Protein AF-A0A3B8IPS1-F1 (afdb_monomer)

Foldseek 3Di:
DDDDDDDDDDQAPDAQKKKWKWKAAPVQQAIEIDIDLDRRYVVVLVCQQLPPPHVVQVLCCVVPVDGCVPGDRIDMDIDIDPSDCLGNPPDCLLVLLLRVLLVVVCQVVLVVDPGRHHHRYDGDHDPCVPPPVSNVSSVVSNVVCVVPPDDDPPVVVVVVVPVD

Radius of gyration: 17.04 Å; Cα contacts (8 Å, |Δi|>4): 215; chains: 1; bounding box: 52×32×55 Å

Secondary structure (DSSP, 8-state):
--------S-S---SS--EEEEEEETTTTEEEEEEE--TTHHHHHHHHHHSTT-HHHHHHHHHHSS-GGG-S--EEEEEEPPSSHHHHSS--HHHHHHHHHHHHHHHHHHTTSSS--EE-------GGGG-HHHHHHHHHHHHHHHHHSPPPPGGGHHHHTT--

Structure (mmCIF, N/CA/C/O backbone):
data_AF-A0A3B8IPS1-F1
#
_entry.id   AF-A0A3B8IPS1-F1
#
loop_
_atom_site.group_PDB
_atom_site.id
_atom_site.type_symbol
_atom_site.label_atom_id
_atom_site.label_alt_id
_atom_site.label_comp_id
_atom_site.label_asym_id
_atom_site.label_entity_id
_atom_site.label_seq_id
_atom_site.pdbx_PDB_ins_code
_atom_site.Cartn_x
_atom_site.Cartn_y
_atom_site.Cartn_z
_atom_site.occupancy
_atom_site.B_iso_or_equiv
_atom_site.auth_seq_id
_atom_site.auth_comp_id
_atom_site.auth_asym_id
_atom_site.auth_atom_id
_atom_site.pdbx_PDB_model_num
ATOM 1 N N . MET A 1 1 ? -33.741 0.480 -4.332 1.00 67.62 1 MET A N 1
ATOM 2 C CA . MET A 1 1 ? -32.285 0.262 -4.184 1.00 67.62 1 MET A CA 1
ATOM 3 C C 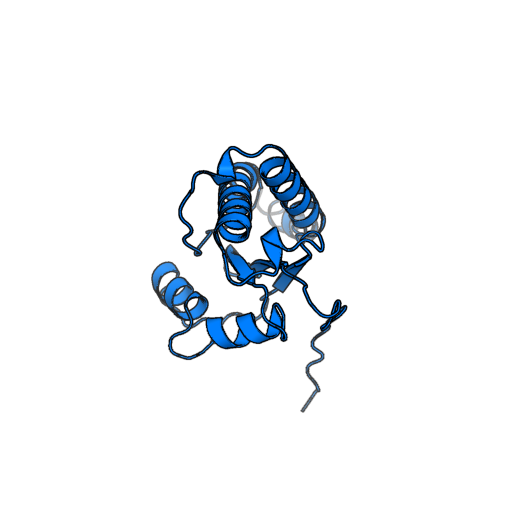. MET A 1 1 ? -31.607 1.615 -4.348 1.00 67.62 1 MET A C 1
ATOM 5 O O . MET A 1 1 ? -31.929 2.293 -5.316 1.00 67.62 1 MET A O 1
ATOM 9 N N . LYS A 1 2 ? -30.787 2.064 -3.389 1.00 73.25 2 LYS A N 1
ATOM 10 C CA . LYS A 1 2 ? -30.006 3.306 -3.543 1.00 73.25 2 LYS A CA 1
ATOM 11 C C . LYS A 1 2 ? -28.678 2.961 -4.230 1.00 73.25 2 LYS A C 1
ATOM 13 O O . LYS A 1 2 ? -28.119 1.921 -3.883 1.00 73.25 2 LYS A O 1
ATOM 18 N N . PRO A 1 3 ? -28.193 3.766 -5.188 1.00 70.62 3 PRO A N 1
ATOM 19 C CA . PRO A 1 3 ? -26.871 3.548 -5.760 1.00 70.62 3 PRO A CA 1
ATOM 20 C C . PRO A 1 3 ? -25.806 3.709 -4.670 1.00 70.62 3 PRO A C 1
ATOM 22 O O . PRO A 1 3 ? -25.925 4.577 -3.805 1.00 70.62 3 PRO A O 1
ATOM 25 N N . ILE A 1 4 ? -24.778 2.864 -4.719 1.00 77.06 4 ILE A N 1
ATOM 26 C CA . ILE A 1 4 ? -23.551 3.061 -3.949 1.00 77.06 4 ILE A CA 1
ATOM 27 C C . ILE A 1 4 ? -22.593 3.806 -4.872 1.00 77.06 4 ILE A C 1
ATOM 29 O O . ILE A 1 4 ? -22.196 3.284 -5.912 1.00 77.06 4 ILE A O 1
ATOM 33 N N . GLU A 1 5 ? -22.261 5.042 -4.517 1.00 74.75 5 GLU A N 1
ATOM 34 C CA . GLU A 1 5 ? -21.238 5.817 -5.209 1.00 74.75 5 GLU A CA 1
ATOM 35 C C . GLU A 1 5 ? -19.875 5.481 -4.601 1.00 74.75 5 GLU A C 1
ATOM 37 O O . GLU A 1 5 ? -19.655 5.667 -3.404 1.00 74.75 5 GLU A O 1
ATOM 42 N N . THR A 1 6 ? -18.959 4.959 -5.415 1.00 70.19 6 THR A N 1
ATOM 43 C CA . THR A 1 6 ? -17.574 4.710 -5.002 1.00 70.19 6 THR A CA 1
ATOM 44 C C . THR A 1 6 ? -16.674 5.751 -5.666 1.00 70.19 6 THR A C 1
ATOM 46 O O . THR A 1 6 ? -16.422 5.650 -6.869 1.00 70.19 6 THR A O 1
ATOM 49 N N . PRO A 1 7 ? -16.210 6.775 -4.929 1.00 65.69 7 PRO A N 1
ATOM 50 C CA . PRO A 1 7 ? -15.410 7.841 -5.510 1.00 65.69 7 PRO A CA 1
ATOM 51 C C . PRO A 1 7 ? -14.006 7.335 -5.856 1.00 65.69 7 PRO A C 1
ATOM 53 O O . PRO A 1 7 ? -13.279 6.828 -5.002 1.00 65.69 7 PRO A O 1
ATOM 56 N N . PHE A 1 8 ? -13.598 7.531 -7.109 1.00 65.75 8 PHE A N 1
ATOM 57 C CA . PHE A 1 8 ? -12.229 7.308 -7.570 1.00 65.75 8 PHE A CA 1
ATOM 58 C C . PHE A 1 8 ? -11.690 8.604 -8.177 1.00 65.75 8 PHE A C 1
ATOM 60 O O . PHE A 1 8 ? -12.337 9.199 -9.033 1.00 65.75 8 PHE A O 1
ATOM 67 N N . SER A 1 9 ? -10.505 9.047 -7.748 1.00 57.38 9 SER A N 1
ATOM 68 C CA . SER A 1 9 ? -9.910 10.301 -8.232 1.00 57.38 9 SER A CA 1
ATOM 69 C C . SER A 1 9 ? -9.390 10.178 -9.665 1.00 57.38 9 SER A C 1
ATOM 71 O O . SER A 1 9 ? -9.723 10.980 -10.532 1.00 57.38 9 SER A O 1
ATOM 73 N N . THR A 1 10 ? -8.559 9.174 -9.944 1.00 61.16 10 THR A N 1
ATOM 74 C CA . THR A 1 10 ? -8.037 8.888 -11.285 1.00 61.16 10 THR A CA 1
ATOM 75 C C . THR A 1 10 ? -7.613 7.427 -11.359 1.00 61.16 10 THR A C 1
ATOM 77 O O . THR A 1 10 ? -6.687 7.002 -10.673 1.00 61.16 10 THR A O 1
ATOM 80 N N . ILE A 1 11 ? -8.290 6.654 -12.207 1.00 58.50 11 ILE A N 1
ATOM 81 C CA . ILE A 1 11 ? -8.049 5.211 -12.364 1.00 58.50 11 ILE A CA 1
ATOM 82 C C . ILE A 1 11 ? -6.889 4.888 -13.324 1.00 58.50 11 ILE A C 1
ATOM 84 O O . ILE A 1 11 ? -6.354 3.783 -13.292 1.00 58.50 11 ILE A O 1
ATOM 88 N N . PHE A 1 12 ? -6.455 5.859 -14.136 1.00 61.50 12 PHE A N 1
ATOM 89 C CA . PHE A 1 12 ? -5.360 5.710 -15.097 1.00 61.50 12 PHE A CA 1
ATOM 90 C C . PHE A 1 12 ? -4.458 6.951 -15.089 1.00 61.50 12 PHE A C 1
ATOM 92 O O . PHE A 1 12 ? -4.819 7.977 -15.655 1.00 61.50 12 PHE A O 1
ATOM 99 N N . ILE A 1 13 ? -3.256 6.865 -14.504 1.00 62.44 13 ILE A N 1
ATOM 100 C CA . ILE A 1 13 ? -2.235 7.940 -14.583 1.00 62.44 13 ILE A CA 1
ATOM 101 C C . ILE A 1 13 ? -1.229 7.648 -15.726 1.00 62.44 13 ILE A C 1
ATOM 103 O O . ILE A 1 13 ? -0.038 7.967 -15.679 1.00 62.44 13 ILE A O 1
ATOM 107 N N . GLY A 1 14 ? -1.738 7.042 -16.802 1.00 62.50 14 GLY A N 1
ATOM 108 C CA . GLY A 1 14 ? -0.992 6.713 -18.015 1.00 62.50 14 GLY A CA 1
ATOM 109 C C . GLY A 1 14 ? -0.284 5.354 -18.001 1.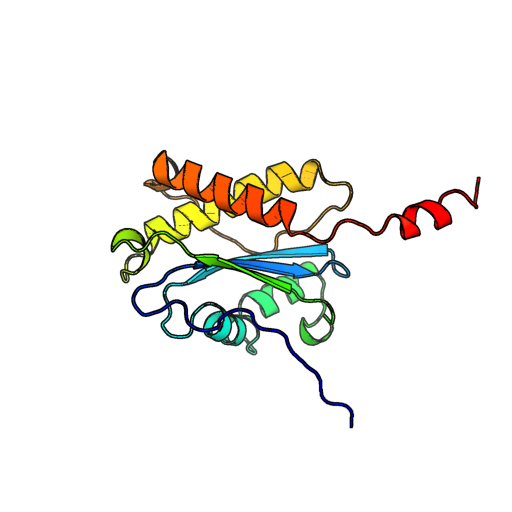00 62.50 14 GLY A C 1
ATOM 110 O O . GLY A 1 14 ? -0.330 4.598 -17.032 1.00 62.50 14 GLY A O 1
ATOM 111 N N . PHE A 1 15 ? 0.347 5.047 -19.135 1.00 70.69 15 PHE A N 1
ATOM 112 C CA . PHE A 1 15 ? 1.217 3.887 -19.335 1.00 70.69 15 PHE A CA 1
ATOM 113 C C . PHE A 1 15 ? 2.520 4.045 -18.522 1.00 70.69 15 PHE A C 1
ATOM 115 O O . PHE A 1 15 ? 2.896 5.170 -18.187 1.00 70.69 15 PHE A O 1
ATOM 122 N N . GLU A 1 16 ? 3.189 2.933 -18.191 1.00 85.31 16 GLU A N 1
ATOM 123 C CA . GLU A 1 16 ? 4.471 2.927 -17.451 1.00 85.31 16 GLU A CA 1
ATOM 124 C C . GLU A 1 16 ? 4.424 3.598 -16.067 1.00 85.31 16 GLU A C 1
ATOM 126 O O . GLU A 1 16 ? 5.354 4.285 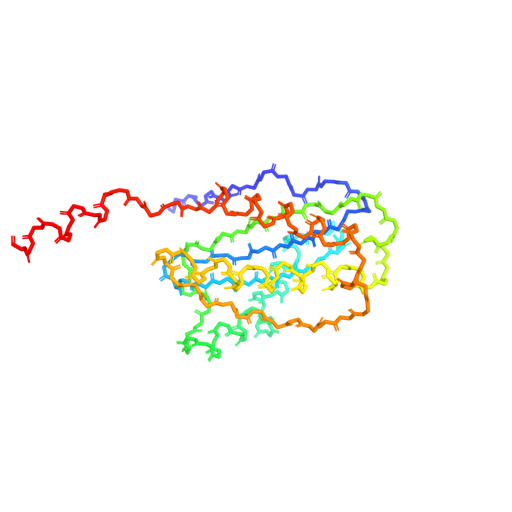-15.636 1.00 85.31 16 GLU A O 1
ATOM 131 N N . GLN A 1 17 ? 3.333 3.375 -15.334 1.00 90.31 17 GLN A N 1
ATOM 132 C CA . GLN A 1 17 ? 3.156 3.898 -13.986 1.00 90.31 17 GLN A CA 1
ATOM 133 C C . GLN A 1 17 ? 3.179 2.774 -12.951 1.00 90.31 17 GLN A C 1
ATOM 135 O O . GLN A 1 17 ? 2.450 1.787 -13.055 1.00 90.31 17 GLN A O 1
ATOM 140 N N . ALA A 1 18 ? 3.996 2.960 -11.918 1.00 93.31 18 ALA A N 1
ATOM 141 C CA . ALA A 1 18 ? 4.006 2.105 -10.743 1.00 93.31 18 ALA A CA 1
ATOM 142 C C . ALA A 1 18 ? 3.488 2.845 -9.513 1.00 93.31 18 ALA A C 1
ATOM 144 O O . ALA A 1 18 ? 3.535 4.073 -9.451 1.00 93.31 18 ALA A O 1
ATOM 145 N N . TYR A 1 19 ? 3.010 2.090 -8.534 1.00 94.06 19 TYR A N 1
ATOM 146 C CA . TYR A 1 19 ? 2.416 2.608 -7.316 1.00 94.06 19 TYR A CA 1
ATOM 147 C C . TYR A 1 19 ? 2.900 1.817 -6.112 1.00 94.06 19 TYR A C 1
ATOM 149 O O . TYR A 1 19 ? 3.051 0.595 -6.186 1.00 94.06 19 TYR A O 1
ATOM 157 N N . ILE A 1 20 ? 3.044 2.520 -4.995 1.00 96.38 20 ILE A N 1
ATOM 158 C CA . ILE A 1 20 ? 2.836 1.935 -3.672 1.00 96.38 20 ILE A CA 1
ATOM 159 C C . ILE A 1 20 ? 1.402 2.242 -3.275 1.00 96.38 20 ILE A C 1
ATOM 161 O O . ILE A 1 20 ? 0.911 3.339 -3.537 1.00 96.38 20 ILE A O 1
ATOM 165 N N . TYR A 1 21 ? 0.719 1.289 -2.663 1.00 94.31 21 TYR A N 1
ATOM 166 C CA . TYR A 1 21 ? -0.614 1.509 -2.128 1.00 94.31 21 TYR A CA 1
ATOM 167 C C . TYR A 1 21 ? -0.735 1.031 -0.693 1.00 94.31 21 TYR A C 1
ATOM 169 O O . TYR A 1 21 ? -0.031 0.117 -0.262 1.00 94.31 21 TYR A O 1
ATOM 177 N N . VAL A 1 22 ? -1.655 1.663 0.028 1.00 94.75 22 VAL A N 1
ATOM 178 C CA . VAL A 1 22 ? -1.999 1.335 1.406 1.00 94.75 22 VAL A CA 1
ATOM 179 C C . VAL A 1 22 ? -3.512 1.217 1.512 1.00 94.75 22 VAL A C 1
ATOM 181 O O . VAL A 1 22 ? -4.232 2.184 1.261 1.00 94.75 22 VAL A O 1
ATOM 184 N N . TRP A 1 23 ? -3.988 0.031 1.875 1.00 93.81 23 TRP A N 1
ATOM 185 C CA . TRP A 1 23 ? -5.366 -0.171 2.309 1.00 93.81 23 TRP A CA 1
ATOM 186 C C . TRP A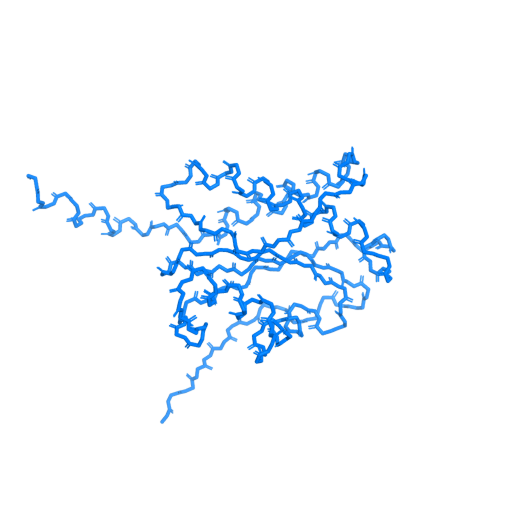 1 23 ? -5.473 0.125 3.795 1.00 93.81 23 TRP A C 1
ATOM 188 O O . TRP A 1 23 ? -4.590 -0.285 4.546 1.00 93.81 23 TRP A O 1
ATOM 198 N N . VAL A 1 24 ? -6.532 0.814 4.210 1.00 92.81 24 VAL A N 1
ATOM 199 C CA . VAL A 1 24 ? -6.757 1.208 5.604 1.00 92.81 24 VAL A CA 1
ATOM 200 C C . VAL A 1 24 ? -8.213 0.961 5.977 1.00 92.81 24 VAL A C 1
ATOM 202 O O . VAL A 1 24 ? -9.104 1.392 5.250 1.00 92.81 24 VAL A O 1
ATOM 205 N N . SER A 1 25 ? -8.441 0.327 7.123 1.00 92.62 25 SER A N 1
ATOM 206 C CA . SER A 1 25 ? -9.730 0.329 7.825 1.00 92.62 25 SER A CA 1
ATOM 207 C C . SER A 1 25 ? -9.531 0.971 9.194 1.00 92.62 25 SER A C 1
ATOM 209 O O . SER A 1 25 ? -8.586 0.632 9.912 1.00 92.62 25 SER A O 1
ATOM 211 N N . LEU A 1 26 ? -10.394 1.920 9.541 1.00 89.56 26 LEU A N 1
ATOM 212 C CA . LEU A 1 26 ? -10.406 2.596 10.837 1.00 89.56 26 LEU A CA 1
ATOM 213 C C . LEU A 1 26 ? -11.183 1.793 11.875 1.00 89.56 26 LEU A C 1
ATOM 215 O O . LEU A 1 26 ? -10.793 1.779 13.039 1.00 89.56 26 LEU A O 1
ATOM 219 N N . GLU A 1 27 ? -12.260 1.132 11.450 1.00 91.31 27 GLU A N 1
ATOM 220 C CA . GLU A 1 27 ? -13.100 0.288 12.296 1.00 91.31 27 GLU A CA 1
ATOM 221 C C . GLU A 1 27 ? -12.297 -0.909 12.815 1.00 91.31 27 GLU A C 1
ATOM 223 O O . GLU A 1 27 ? -12.171 -1.106 14.024 1.00 91.31 27 GLU A O 1
ATOM 228 N N . TYR A 1 28 ? -11.652 -1.640 11.903 1.00 93.19 28 TYR A N 1
ATOM 229 C CA . TYR A 1 28 ? -10.821 -2.800 12.233 1.00 93.19 28 TYR A CA 1
ATOM 230 C C . TYR A 1 28 ? -9.376 -2.421 12.574 1.00 93.19 28 TYR A C 1
ATOM 232 O O . TYR A 1 28 ? -8.588 -3.281 12.965 1.00 93.19 28 TYR A O 1
ATOM 240 N N . LYS A 1 29 ? -9.015 -1.138 12.429 1.00 92.44 29 LYS A N 1
ATOM 241 C CA . LYS A 1 29 ? -7.680 -0.592 12.718 1.00 92.44 29 LYS A CA 1
ATOM 242 C C . LYS A 1 29 ? -6.571 -1.425 12.075 1.00 92.44 29 LYS A C 1
ATOM 244 O O . LYS A 1 29 ? -5.606 -1.807 12.733 1.00 92.44 29 LYS A O 1
ATOM 249 N N . PHE A 1 30 ? -6.680 -1.694 10.776 1.00 93.94 30 PHE A N 1
ATOM 250 C CA . PHE A 1 30 ? -5.619 -2.379 10.037 1.00 93.94 30 PHE A CA 1
ATOM 251 C C . PHE A 1 30 ? -5.110 -1.557 8.864 1.00 93.94 30 PHE A C 1
ATOM 253 O O . PHE A 1 30 ? -5.813 -0.708 8.310 1.00 93.94 30 PHE A O 1
ATOM 260 N N . MET A 1 31 ? -3.873 -1.852 8.474 1.00 94.94 31 MET A N 1
ATOM 261 C CA . MET A 1 31 ? -3.271 -1.363 7.247 1.00 94.94 31 MET A CA 1
ATOM 262 C C . MET A 1 31 ? -2.647 -2.509 6.447 1.00 94.94 31 MET A C 1
ATOM 264 O O . MET A 1 31 ? -2.070 -3.443 7.005 1.00 94.94 31 MET A O 1
ATOM 268 N N . TYR A 1 32 ? -2.727 -2.432 5.123 1.00 95.81 32 TYR A N 1
ATOM 269 C CA . TYR A 1 32 ? -2.045 -3.350 4.210 1.00 95.81 32 TYR A CA 1
ATOM 270 C C . TYR A 1 32 ? -1.267 -2.543 3.181 1.00 95.81 32 TYR A C 1
ATOM 272 O O . TYR A 1 32 ? -1.862 -1.791 2.411 1.00 95.81 32 TYR A O 1
ATOM 280 N N . VAL A 1 33 ? 0.051 -2.722 3.145 1.00 96.50 33 VAL A N 1
ATOM 281 C CA . VAL A 1 33 ? 0.936 -2.075 2.170 1.00 96.50 33 VAL A CA 1
ATOM 282 C C . VAL A 1 33 ? 1.192 -3.036 1.011 1.00 96.50 33 VAL A C 1
ATOM 284 O O . VAL A 1 33 ? 1.359 -4.235 1.224 1.00 96.50 33 VAL A O 1
ATOM 287 N N . GLY A 1 34 ? 1.208 -2.521 -0.214 1.00 95.69 34 GLY A N 1
ATOM 288 C CA . GLY A 1 34 ? 1.583 -3.289 -1.396 1.00 95.69 34 GLY A CA 1
ATOM 289 C C . GLY A 1 34 ? 2.088 -2.409 -2.533 1.00 95.69 34 GLY A C 1
ATOM 290 O O . GLY A 1 34 ? 2.120 -1.181 -2.431 1.00 95.69 34 GLY A O 1
ATOM 291 N N . MET A 1 35 ? 2.469 -3.043 -3.640 1.00 95.00 35 MET A N 1
ATOM 292 C CA . MET A 1 35 ? 2.988 -2.364 -4.827 1.00 95.00 35 MET A CA 1
ATOM 293 C C . MET A 1 35 ? 2.427 -2.934 -6.130 1.00 95.00 35 MET A C 1
ATOM 295 O O . MET A 1 35 ? 1.937 -4.066 -6.188 1.00 95.00 35 MET A O 1
ATOM 299 N N . THR A 1 36 ? 2.475 -2.135 -7.198 1.00 92.69 36 THR A N 1
ATOM 300 C CA . THR A 1 36 ? 2.119 -2.591 -8.546 1.00 92.69 36 THR A CA 1
ATOM 301 C C . THR A 1 36 ? 2.699 -1.721 -9.644 1.00 92.69 36 THR A C 1
ATOM 303 O O . THR A 1 36 ? 2.873 -0.526 -9.457 1.00 92.69 36 THR A O 1
ATOM 306 N N . ASN A 1 37 ? 2.939 -2.314 -10.806 1.00 92.31 37 ASN A N 1
ATOM 307 C CA . ASN A 1 37 ? 3.131 -1.646 -12.095 1.00 92.31 37 ASN A CA 1
ATOM 308 C C . ASN A 1 37 ? 2.114 -2.155 -13.138 1.00 92.31 37 ASN A C 1
ATOM 310 O O . ASN A 1 37 ? 2.340 -2.052 -14.341 1.00 92.31 37 ASN A O 1
ATOM 314 N N . SER A 1 38 ? 1.018 -2.773 -12.681 1.00 88.56 38 SER A N 1
ATOM 315 C CA . SER A 1 38 ? -0.006 -3.326 -13.563 1.00 88.56 38 SER A CA 1
ATOM 316 C C . SER A 1 38 ? -0.680 -2.224 -14.379 1.00 88.56 38 SER A C 1
ATOM 318 O O . SER A 1 38 ? -0.949 -1.138 -13.870 1.00 88.56 38 SER A O 1
ATOM 320 N N . ARG A 1 39 ? -1.050 -2.534 -15.628 1.00 83.44 39 ARG A N 1
ATOM 321 C CA . ARG A 1 39 ? -1.764 -1.606 -16.525 1.00 83.44 39 ARG A CA 1
ATOM 322 C C . ARG A 1 39 ? -3.119 -1.155 -15.970 1.00 83.44 39 ARG A C 1
ATOM 324 O O . ARG A 1 39 ? -3.592 -0.075 -16.296 1.00 83.44 39 ARG A O 1
ATOM 331 N N . VAL A 1 40 ? -3.738 -1.992 -15.140 1.00 84.00 40 VAL A N 1
ATOM 332 C CA . VAL A 1 40 ? -5.003 -1.710 -14.438 1.00 84.00 40 VAL A CA 1
ATOM 333 C C . VAL A 1 40 ? -4.781 -1.091 -13.048 1.00 84.00 40 VAL A C 1
ATOM 335 O O . VAL A 1 40 ? -5.717 -0.966 -12.261 1.00 84.00 40 VAL A O 1
ATOM 338 N N . GLY A 1 41 ? -3.534 -0.726 -12.734 1.00 86.19 41 GLY A N 1
ATOM 339 C CA . GLY A 1 41 ? -3.146 -0.004 -11.531 1.00 86.19 41 GLY A CA 1
ATOM 340 C C . GLY A 1 41 ? -3.530 -0.710 -10.232 1.00 86.19 41 GLY A C 1
ATOM 341 O O . GLY A 1 41 ? -3.544 -1.941 -10.124 1.00 86.19 41 GLY A O 1
ATOM 342 N N . THR A 1 42 ? -3.838 0.100 -9.224 1.00 87.56 42 THR A N 1
ATOM 343 C CA . THR A 1 42 ? -4.181 -0.361 -7.876 1.00 87.56 42 THR A CA 1
ATOM 344 C C . THR A 1 42 ? -5.567 -1.006 -7.804 1.00 87.56 42 THR A C 1
ATOM 346 O O . THR A 1 42 ? -5.767 -1.879 -6.965 1.00 87.56 42 THR A O 1
ATOM 349 N N . LEU A 1 43 ? -6.479 -0.699 -8.736 1.00 84.44 43 LEU A N 1
ATOM 350 C CA . LEU A 1 43 ? -7.786 -1.363 -8.841 1.00 84.44 43 LEU A CA 1
ATOM 351 C C . LEU A 1 43 ? -7.669 -2.829 -9.256 1.00 84.44 43 LEU A C 1
ATOM 353 O O . LEU A 1 43 ? -8.274 -3.702 -8.640 1.00 84.44 43 LEU A O 1
ATOM 357 N N . GLY A 1 44 ? -6.845 -3.132 -10.261 1.00 85.19 44 GLY A N 1
ATOM 358 C CA . GLY A 1 44 ? -6.614 -4.528 -10.633 1.00 85.19 44 GLY A CA 1
ATOM 359 C C . GLY A 1 44 ? -5.960 -5.332 -9.511 1.00 85.19 44 GLY A C 1
ATOM 360 O O . GLY A 1 44 ? -6.267 -6.508 -9.327 1.00 85.19 44 GLY A O 1
ATOM 361 N N . ARG A 1 45 ? -5.095 -4.690 -8.716 1.00 87.75 45 ARG A N 1
ATOM 362 C CA . ARG A 1 45 ? -4.543 -5.313 -7.507 1.00 87.75 45 ARG A CA 1
ATOM 363 C C . ARG A 1 45 ? -5.560 -5.466 -6.392 1.00 87.75 45 ARG A C 1
ATOM 365 O O . ARG A 1 45 ? -5.484 -6.467 -5.693 1.00 87.75 45 ARG A O 1
ATOM 372 N N . ALA A 1 46 ? -6.499 -4.533 -6.245 1.00 85.88 46 ALA A N 1
ATOM 373 C CA . ALA A 1 46 ? -7.620 -4.672 -5.320 1.00 85.88 46 ALA A CA 1
ATOM 374 C C . ALA A 1 46 ? -8.363 -5.981 -5.585 1.00 85.88 46 AL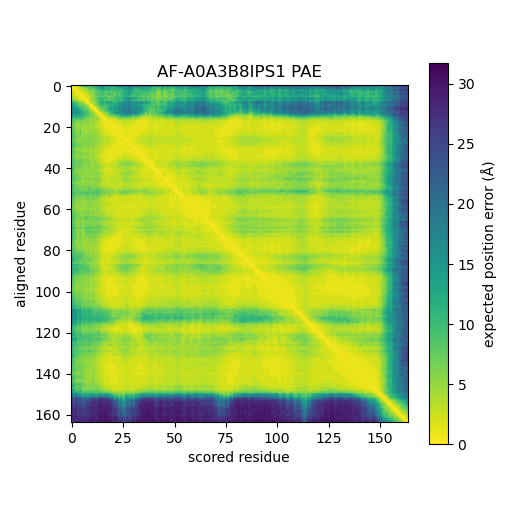A A C 1
ATOM 376 O O . ALA A 1 46 ? -8.490 -6.808 -4.687 1.00 85.88 46 ALA A O 1
ATOM 377 N N . ASN A 1 47 ? -8.737 -6.207 -6.849 1.00 86.62 47 ASN A N 1
ATOM 378 C CA . ASN A 1 47 ? -9.414 -7.428 -7.268 1.00 86.62 47 ASN A CA 1
ATOM 379 C C . ASN A 1 47 ? -8.599 -8.681 -6.910 1.00 86.62 47 ASN A C 1
ATOM 381 O O . ASN A 1 47 ? -9.119 -9.590 -6.281 1.00 86.62 47 ASN A O 1
ATOM 385 N N . GLN A 1 48 ? -7.300 -8.706 -7.232 1.00 88.38 48 GLN A N 1
ATOM 386 C CA . GLN A 1 48 ? -6.429 -9.847 -6.908 1.00 88.38 48 GLN A CA 1
ATOM 387 C C . GLN A 1 48 ? -6.288 -10.107 -5.401 1.00 88.38 48 GLN A C 1
ATOM 389 O O . GLN A 1 48 ? -6.113 -11.247 -4.986 1.00 88.38 48 GLN A O 1
ATOM 394 N N . HIS A 1 49 ? -6.313 -9.060 -4.578 1.00 90.31 49 HIS A N 1
ATOM 395 C CA . HIS A 1 49 ? -6.139 -9.170 -3.131 1.00 90.31 49 HIS A CA 1
ATOM 396 C C . HIS A 1 49 ? -7.415 -9.542 -2.378 1.00 90.31 49 HIS A C 1
ATOM 398 O O . HIS A 1 49 ? -7.312 -10.121 -1.294 1.00 90.31 49 HIS A O 1
ATOM 404 N N . LEU A 1 50 ? -8.576 -9.213 -2.942 1.00 89.06 50 LEU A N 1
ATOM 405 C CA . LEU A 1 50 ? -9.894 -9.488 -2.372 1.00 89.06 50 LEU A CA 1
ATOM 406 C C . LEU A 1 50 ? -10.538 -10.762 -2.926 1.00 89.06 50 LEU A C 1
ATOM 408 O O . LEU A 1 50 ? -11.535 -11.211 -2.364 1.00 89.06 50 LEU A O 1
ATOM 412 N N . ASP A 1 51 ? -9.977 -11.352 -3.985 1.00 92.69 51 ASP A N 1
ATOM 413 C CA . ASP A 1 51 ? -10.409 -12.647 -4.517 1.00 92.69 51 ASP A CA 1
ATOM 414 C C . ASP A 1 51 ? -10.323 -13.758 -3.447 1.00 92.69 51 ASP A C 1
ATOM 416 O O . ASP A 1 51 ? -9.706 -13.597 -2.392 1.00 92.69 51 ASP A O 1
ATOM 420 N N . MET A 1 52 ? -10.923 -14.914 -3.720 1.00 88.00 52 MET A N 1
ATOM 421 C CA . MET A 1 52 ? -11.101 -16.019 -2.769 1.00 88.00 52 MET A CA 1
ATOM 422 C C . MET A 1 52 ? -9.780 -16.536 -2.164 1.00 88.00 52 MET A C 1
ATOM 424 O O . MET A 1 52 ? -9.764 -17.045 -1.048 1.00 88.00 52 MET A O 1
ATOM 428 N N . ARG A 1 53 ? -8.663 -16.384 -2.889 1.00 89.75 53 ARG A N 1
ATOM 429 C CA . ARG A 1 53 ? -7.286 -16.698 -2.444 1.00 89.75 53 ARG A CA 1
ATOM 430 C C . ARG A 1 53 ? -6.377 -15.466 -2.452 1.00 89.75 53 ARG A C 1
ATOM 432 O O . ARG A 1 53 ? -5.167 -15.548 -2.655 1.00 89.75 53 ARG A O 1
ATOM 439 N N . GLY A 1 54 ? -6.985 -14.292 -2.344 1.00 92.25 54 GLY A N 1
ATOM 440 C CA . GLY A 1 54 ? -6.285 -13.026 -2.348 1.00 92.25 54 GLY A CA 1
ATOM 441 C C . GLY A 1 54 ? -5.537 -12.819 -1.037 1.00 92.25 54 GLY A C 1
ATOM 442 O O . GLY A 1 54 ? -6.052 -13.073 0.051 1.00 92.25 54 GLY A O 1
ATOM 443 N N . THR A 1 55 ? -4.302 -12.324 -1.121 1.00 93.19 55 THR A N 1
ATOM 444 C CA . THR A 1 55 ? -3.444 -12.232 0.070 1.00 93.19 55 THR A CA 1
ATOM 445 C C . THR A 1 55 ? -3.973 -11.264 1.126 1.00 93.19 55 THR A C 1
ATOM 447 O O . THR A 1 55 ? -3.654 -11.444 2.293 1.00 93.19 55 THR A O 1
ATOM 450 N N . LEU A 1 56 ? -4.757 -10.240 0.769 1.00 92.88 56 LEU A N 1
ATOM 451 C CA . LEU A 1 56 ? -5.371 -9.367 1.773 1.00 92.88 56 LEU A CA 1
ATOM 452 C C . LEU A 1 56 ? -6.478 -10.117 2.522 1.00 92.88 56 LEU A C 1
ATOM 454 O O . LEU A 1 56 ? -6.478 -10.085 3.749 1.00 92.88 56 LEU A O 1
ATOM 458 N N . ARG A 1 57 ? -7.352 -10.837 1.803 1.00 94.69 57 ARG A N 1
ATOM 459 C CA . ARG A 1 57 ? -8.396 -11.686 2.399 1.00 94.69 57 ARG A CA 1
ATOM 460 C C . ARG A 1 57 ? -7.796 -12.717 3.356 1.00 94.69 57 ARG A C 1
ATOM 462 O O . ARG A 1 57 ? -8.199 -12.784 4.511 1.00 94.69 57 ARG A O 1
ATOM 469 N N . GLU A 1 58 ? -6.780 -13.458 2.913 1.00 95.31 58 GLU A N 1
ATOM 470 C CA . GLU A 1 58 ? -6.104 -14.458 3.752 1.00 95.31 58 GLU A CA 1
ATOM 471 C C . GLU A 1 58 ? -5.470 -13.838 5.003 1.00 95.31 58 GLU A C 1
ATOM 473 O O . GLU A 1 58 ? -5.584 -14.385 6.098 1.00 95.31 58 GLU A O 1
ATOM 478 N N . ARG A 1 59 ? -4.797 -12.689 4.862 1.00 94.69 59 ARG A N 1
ATOM 479 C CA . ARG A 1 59 ? -4.141 -12.013 5.991 1.00 94.69 59 ARG A CA 1
ATOM 480 C C . ARG A 1 59 ? -5.144 -11.444 6.981 1.00 94.69 59 ARG A C 1
ATOM 482 O O . ARG A 1 59 ? -4.912 -11.554 8.179 1.00 94.69 59 ARG A O 1
ATOM 489 N N . PHE A 1 60 ? -6.239 -10.874 6.490 1.00 95.38 60 PHE A N 1
ATOM 490 C CA . PHE A 1 60 ? -7.313 -10.366 7.332 1.00 95.38 60 PHE A CA 1
ATOM 491 C C . PHE A 1 60 ? -7.964 -11.503 8.131 1.00 95.38 60 PHE A C 1
ATOM 493 O O . PHE A 1 60 ? -8.089 -11.393 9.348 1.00 95.38 60 PHE A O 1
ATOM 500 N N . LEU A 1 61 ? -8.250 -12.638 7.484 1.00 94.88 61 LEU A N 1
ATOM 501 C CA . LEU A 1 61 ? -8.767 -13.829 8.158 1.00 94.88 61 LEU A CA 1
ATOM 502 C C . LEU A 1 61 ? -7.799 -14.364 9.223 1.00 94.88 61 LEU A C 1
ATOM 504 O O . LEU A 1 61 ? -8.230 -14.717 10.315 1.00 94.88 61 LEU A O 1
ATOM 508 N N . MET A 1 62 ? -6.495 -14.409 8.934 1.00 94.44 62 MET A N 1
ATOM 509 C CA . MET A 1 62 ? -5.487 -14.853 9.906 1.00 94.44 62 MET A CA 1
ATOM 510 C C . MET A 1 62 ? -5.366 -13.922 11.119 1.00 94.44 62 MET A C 1
ATOM 512 O O . MET A 1 62 ? -5.118 -14.410 12.217 1.00 94.44 62 MET A O 1
ATOM 516 N N . GLU A 1 63 ? -5.492 -12.608 10.921 1.00 94.62 63 GLU A N 1
ATOM 517 C CA . GLU A 1 63 ? -5.337 -11.609 11.988 1.00 94.62 63 GLU A CA 1
ATOM 518 C C . GLU A 1 63 ? -6.606 -11.479 12.845 1.00 94.62 63 GLU A C 1
ATOM 520 O O . GLU A 1 63 ? -6.518 -11.414 14.069 1.00 94.62 63 GLU A O 1
ATOM 525 N N . PHE A 1 64 ? -7.786 -11.456 12.217 1.00 94.62 64 PHE A N 1
ATOM 526 C CA . PHE A 1 64 ? -9.051 -11.121 12.884 1.00 94.62 64 PHE A CA 1
ATOM 527 C C . PHE A 1 64 ? -10.019 -12.301 13.030 1.00 94.62 64 PHE A C 1
ATOM 529 O O . PHE A 1 64 ? -11.000 -12.188 13.759 1.00 94.62 64 PHE A O 1
ATOM 536 N N . GLY A 1 65 ? -9.783 -13.426 12.346 1.00 94.88 65 GLY A N 1
ATOM 537 C CA . GLY A 1 65 ? -10.702 -14.572 12.340 1.00 94.88 65 GLY A CA 1
ATOM 538 C C . GLY A 1 65 ? -12.021 -14.313 11.600 1.00 94.88 65 GLY A C 1
ATOM 539 O O . GLY A 1 65 ? -12.972 -15.073 11.766 1.00 94.88 65 GLY A O 1
ATOM 540 N N . LEU A 1 66 ? -12.084 -13.244 10.800 1.00 93.94 66 LEU A N 1
ATOM 541 C CA . LEU A 1 66 ? -13.270 -12.786 10.077 1.00 93.94 66 LEU A CA 1
ATOM 542 C C . LEU A 1 66 ? -12.992 -12.705 8.574 1.00 93.94 66 LEU A C 1
ATOM 544 O O . LEU A 1 66 ? -11.843 -12.581 8.150 1.00 93.94 66 LEU A O 1
ATOM 548 N N . ASP A 1 67 ? -14.050 -12.753 7.768 1.00 92.94 67 ASP A N 1
ATOM 549 C CA . ASP A 1 67 ? -13.941 -12.478 6.338 1.00 92.94 67 ASP A CA 1
ATOM 550 C C . ASP A 1 67 ? -13.856 -10.960 6.096 1.00 92.94 67 ASP A C 1
ATOM 552 O O . ASP A 1 67 ? -14.546 -10.183 6.748 1.00 92.94 67 ASP A O 1
ATOM 556 N N . ILE A 1 68 ? -13.024 -10.528 5.146 1.00 92.94 68 ILE A N 1
ATOM 557 C CA . ILE A 1 68 ? -12.894 -9.115 4.773 1.00 92.94 68 ILE A CA 1
ATOM 558 C C . ILE A 1 68 ? -14.180 -8.517 4.188 1.00 92.94 68 ILE A C 1
ATOM 560 O O . ILE A 1 68 ? -14.342 -7.298 4.193 1.00 92.94 68 ILE A O 1
ATOM 564 N N . ASP A 1 69 ? -15.117 -9.350 3.737 1.00 91.44 69 ASP A N 1
ATOM 565 C CA . ASP A 1 69 ? -16.438 -8.920 3.274 1.00 91.44 69 ASP A CA 1
ATOM 566 C C . ASP A 1 69 ? -17.253 -8.216 4.384 1.00 91.44 69 ASP A C 1
ATOM 568 O O . ASP A 1 69 ? -18.236 -7.535 4.091 1.00 91.44 69 ASP A O 1
ATOM 572 N N . THR A 1 70 ? -16.842 -8.327 5.658 1.00 90.56 70 THR A N 1
ATOM 573 C CA . THR A 1 70 ? -17.441 -7.593 6.788 1.00 90.56 70 THR A CA 1
ATOM 574 C C . THR A 1 70 ? -16.910 -6.164 6.951 1.00 90.56 70 THR A C 1
ATOM 576 O O . THR A 1 70 ? -17.420 -5.417 7.788 1.00 90.56 70 THR A O 1
ATOM 579 N N . VAL A 1 71 ? -15.882 -5.765 6.195 1.00 90.81 71 VAL A N 1
ATOM 580 C CA . VAL A 1 71 ? -15.252 -4.443 6.303 1.00 90.81 71 VAL A CA 1
ATOM 581 C C . VAL A 1 71 ? -16.003 -3.432 5.442 1.00 90.81 71 VAL A C 1
ATOM 583 O O . VAL A 1 71 ? -16.016 -3.528 4.216 1.00 90.81 71 VAL A O 1
ATOM 586 N N . SER A 1 72 ? -16.603 -2.425 6.079 1.00 89.06 72 SER A N 1
ATOM 587 C CA . SER A 1 72 ? -17.443 -1.428 5.394 1.00 89.06 72 SER A CA 1
ATOM 588 C C . SER A 1 72 ? -16.742 -0.090 5.124 1.00 89.06 72 SER A C 1
ATOM 590 O O . SER A 1 72 ? -17.247 0.736 4.365 1.00 89.06 72 SER A O 1
ATOM 592 N N . ASP A 1 73 ? -15.561 0.126 5.710 1.00 90.12 73 ASP A N 1
ATOM 593 C CA . ASP A 1 73 ? -14.870 1.417 5.753 1.00 90.12 73 ASP A CA 1
ATOM 594 C C . ASP A 1 73 ? -13.498 1.414 5.054 1.00 90.12 73 ASP A C 1
ATOM 596 O O . ASP A 1 73 ? -12.656 2.281 5.308 1.00 90.12 73 ASP A O 1
ATOM 600 N N . LEU A 1 74 ? -13.263 0.439 4.171 1.00 88.62 74 LEU A N 1
ATOM 601 C CA . LEU A 1 74 ? -11.972 0.223 3.530 1.00 88.62 74 LEU A CA 1
ATOM 602 C C . LEU A 1 74 ? -11.595 1.383 2.589 1.00 88.62 74 LEU A C 1
ATOM 604 O O . LEU A 1 74 ? -12.306 1.703 1.637 1.00 88.62 74 LEU A O 1
ATOM 608 N N . ARG A 1 75 ? -10.425 1.985 2.820 1.00 89.38 75 ARG A N 1
ATOM 609 C CA . ARG A 1 75 ? -9.874 3.091 2.020 1.00 89.38 75 ARG A CA 1
ATOM 610 C C . ARG A 1 75 ? -8.607 2.660 1.304 1.00 89.38 75 ARG A C 1
ATOM 612 O O . ARG A 1 75 ? -7.745 2.031 1.911 1.00 89.38 75 ARG A O 1
ATOM 619 N N . LEU A 1 76 ? -8.468 3.055 0.040 1.00 89.50 76 LEU A N 1
ATOM 620 C CA . LEU A 1 76 ? -7.271 2.827 -0.768 1.00 89.50 76 LEU A CA 1
ATOM 621 C C . LEU A 1 76 ? -6.516 4.134 -1.000 1.00 89.50 76 LEU A C 1
ATOM 623 O O . LEU A 1 76 ? -6.974 5.001 -1.742 1.00 89.50 76 LEU A O 1
ATOM 627 N N . TYR A 1 77 ? -5.312 4.232 -0.449 1.00 91.25 77 TYR A N 1
ATOM 628 C CA . TYR A 1 77 ? -4.365 5.295 -0.768 1.00 91.25 77 TYR A CA 1
ATOM 629 C C . TYR A 1 77 ? -3.366 4.780 -1.798 1.00 91.25 77 TYR A C 1
ATOM 631 O O . TYR A 1 77 ? -2.724 3.757 -1.578 1.00 91.25 77 TYR A O 1
ATOM 639 N N . SER A 1 78 ? -3.244 5.465 -2.934 1.00 91.81 78 SER A N 1
ATOM 640 C CA . SER A 1 78 ? -2.333 5.089 -4.023 1.00 91.81 78 SER A CA 1
ATOM 641 C C . SER A 1 78 ? -1.322 6.206 -4.261 1.00 91.81 78 SER A C 1
ATOM 643 O O . SER A 1 78 ? -1.708 7.342 -4.520 1.00 91.81 78 SER A O 1
ATOM 645 N N . PHE A 1 79 ? -0.033 5.878 -4.212 1.00 93.31 79 PHE A N 1
ATOM 646 C CA . PHE A 1 79 ? 1.070 6.823 -4.355 1.00 93.31 79 PHE A CA 1
ATOM 647 C C . PHE A 1 79 ? 1.856 6.502 -5.630 1.00 93.31 79 PHE A C 1
ATOM 649 O O . PHE A 1 79 ? 2.511 5.454 -5.685 1.00 93.31 79 PHE A O 1
ATOM 656 N N . PRO A 1 80 ? 1.782 7.348 -6.673 1.00 92.62 80 PRO A N 1
ATOM 657 C CA . PRO A 1 80 ? 2.515 7.110 -7.907 1.00 92.62 80 PRO A CA 1
ATOM 658 C C . PRO A 1 80 ? 4.020 7.226 -7.655 1.00 92.62 80 PRO A C 1
ATOM 660 O O . PRO A 1 80 ? 4.506 8.213 -7.107 1.00 92.62 80 PRO A O 1
ATOM 663 N N . LEU A 1 81 ? 4.767 6.215 -8.086 1.00 94.19 81 LEU A N 1
ATOM 664 C CA . LEU A 1 81 ? 6.222 6.258 -8.116 1.00 94.19 81 LEU A CA 1
ATOM 665 C C . LEU A 1 81 ? 6.714 7.105 -9.301 1.00 94.19 81 LEU A C 1
ATOM 667 O O . LEU A 1 81 ? 5.983 7.271 -10.282 1.00 94.19 81 LEU A O 1
ATOM 671 N N . PRO A 1 82 ? 7.955 7.625 -9.265 1.00 93.44 82 PRO A N 1
ATOM 672 C CA . PRO A 1 82 ? 8.522 8.352 -10.395 1.00 93.44 82 PRO A CA 1
ATOM 673 C C . PRO A 1 82 ? 8.444 7.539 -11.694 1.00 93.44 82 PRO A C 1
ATOM 675 O O . PRO A 1 82 ? 8.727 6.339 -11.690 1.00 93.44 82 PRO A O 1
ATOM 678 N N . LYS A 1 83 ? 8.127 8.193 -12.817 1.00 91.19 83 LYS A N 1
ATOM 679 C CA . LYS A 1 83 ? 8.156 7.564 -14.147 1.00 91.19 83 LYS A CA 1
ATOM 680 C C . LYS A 1 83 ? 9.596 7.249 -14.545 1.00 91.19 83 LYS A C 1
ATOM 682 O O . LYS A 1 83 ? 10.305 8.071 -15.117 1.00 91.19 83 LYS A O 1
ATOM 687 N N . SER A 1 84 ? 10.055 6.067 -14.157 1.00 92.44 84 SER A N 1
ATOM 688 C CA . SER A 1 84 ? 11.406 5.571 -14.390 1.00 92.44 84 SER A CA 1
ATOM 689 C C . SER A 1 84 ? 11.369 4.067 -14.595 1.00 92.44 84 SER A C 1
ATOM 691 O O . SER A 1 84 ? 10.655 3.364 -13.877 1.00 92.44 84 SER A O 1
ATOM 693 N N . TYR A 1 85 ? 12.184 3.572 -15.528 1.00 91.94 85 TYR A N 1
ATOM 694 C CA . TYR A 1 85 ? 12.266 2.148 -15.865 1.00 91.94 85 TYR A CA 1
ATOM 695 C C . TYR A 1 85 ? 12.552 1.261 -14.643 1.00 91.94 85 TYR A C 1
ATOM 697 O O . TYR A 1 85 ? 12.069 0.134 -14.559 1.00 91.94 85 TYR A O 1
ATOM 705 N N . LEU A 1 86 ? 13.246 1.804 -13.637 1.00 93.69 86 LEU A N 1
ATOM 706 C CA . LEU A 1 86 ? 13.473 1.143 -12.348 1.00 93.69 86 LEU A CA 1
ATOM 707 C C . LEU A 1 86 ? 12.173 0.723 -11.646 1.00 93.69 86 LEU A C 1
ATOM 709 O O . LEU A 1 86 ? 12.163 -0.258 -10.915 1.00 93.69 86 LEU A O 1
ATOM 713 N N . PHE A 1 87 ? 11.080 1.461 -11.848 1.00 93.88 87 PHE A N 1
ATOM 714 C CA . PHE A 1 87 ? 9.811 1.220 -11.170 1.00 93.88 87 PHE A CA 1
ATOM 715 C C . PHE A 1 87 ? 8.748 0.588 -12.054 1.00 93.88 87 PHE A C 1
ATOM 717 O O . PHE A 1 87 ? 7.900 -0.103 -11.506 1.00 93.88 87 PHE A O 1
ATOM 724 N N . PHE A 1 88 ? 8.751 0.783 -13.372 1.00 90.62 88 PHE A N 1
ATOM 725 C CA . PHE A 1 88 ? 7.725 0.183 -14.235 1.00 90.62 88 PHE A CA 1
ATOM 726 C C . PHE A 1 88 ? 8.179 -1.088 -14.962 1.00 90.62 88 PHE A C 1
ATOM 728 O O . PHE A 1 88 ? 7.332 -1.788 -15.514 1.00 90.62 88 PHE A O 1
ATOM 735 N N . SER A 1 89 ? 9.469 -1.434 -14.930 1.00 90.88 89 SER A N 1
ATOM 736 C CA . SER A 1 89 ? 9.954 -2.704 -15.484 1.00 90.88 89 SER A CA 1
ATOM 737 C C . SER A 1 89 ? 9.440 -3.926 -14.707 1.00 90.88 89 SER A C 1
ATOM 739 O O . SER A 1 89 ? 8.914 -3.817 -13.597 1.00 90.88 89 SER A O 1
ATOM 741 N N . VAL A 1 90 ? 9.591 -5.113 -15.304 1.00 88.81 90 VAL A N 1
ATOM 742 C CA . VAL A 1 90 ? 9.207 -6.399 -14.688 1.00 88.81 90 VAL A CA 1
ATOM 743 C C . VAL A 1 90 ? 9.948 -6.627 -13.368 1.00 88.81 90 VAL A C 1
ATOM 745 O O . VAL A 1 90 ? 9.363 -7.129 -12.412 1.00 88.81 90 VAL A O 1
ATOM 748 N N . GLU A 1 91 ? 11.205 -6.192 -13.301 1.00 92.88 91 GLU A N 1
ATOM 749 C CA . GLU A 1 91 ? 12.030 -6.220 -12.098 1.00 92.88 91 GLU A CA 1
ATOM 750 C C . GLU A 1 91 ? 11.337 -5.461 -10.957 1.00 92.88 91 GLU A C 1
ATOM 752 O O . GLU A 1 91 ? 10.844 -4.347 -11.149 1.00 92.88 91 GLU A O 1
ATOM 757 N N . SER A 1 92 ? 11.209 -6.100 -9.792 1.00 93.88 92 SER A N 1
ATOM 758 C CA . SER A 1 92 ? 10.433 -5.583 -8.661 1.00 93.88 92 SER A CA 1
ATOM 759 C C . SER A 1 92 ? 11.275 -5.099 -7.490 1.00 93.88 92 SER A C 1
ATOM 761 O O . SER A 1 92 ? 10.700 -4.480 -6.596 1.00 93.88 92 SER A O 1
ATOM 763 N N . THR A 1 93 ? 12.598 -5.302 -7.457 1.00 95.88 93 THR A N 1
ATOM 764 C CA . THR A 1 93 ? 13.371 -5.073 -6.221 1.00 95.88 93 THR A CA 1
ATOM 765 C C . THR A 1 93 ? 13.368 -3.611 -5.794 1.00 95.88 93 THR A C 1
ATOM 767 O O . THR A 1 93 ? 13.343 -3.322 -4.596 1.00 95.88 93 THR A O 1
ATOM 770 N N . TYR A 1 94 ? 13.319 -2.668 -6.741 1.00 96.62 94 TYR A N 1
ATOM 771 C CA . TYR A 1 94 ? 13.161 -1.250 -6.415 1.00 96.62 94 TYR A CA 1
ATOM 772 C C . TYR A 1 94 ? 11.787 -0.947 -5.808 1.00 96.62 94 TYR A C 1
ATOM 774 O O . TYR A 1 94 ? 11.717 -0.197 -4.836 1.00 96.62 94 TYR A O 1
ATOM 782 N N . ARG A 1 95 ? 10.706 -1.544 -6.329 1.00 96.69 95 ARG A N 1
ATOM 783 C CA . ARG A 1 95 ? 9.351 -1.382 -5.769 1.00 96.69 95 ARG A CA 1
ATOM 784 C C . ARG A 1 95 ? 9.233 -2.036 -4.395 1.00 96.69 95 ARG A C 1
ATOM 786 O O . ARG A 1 95 ? 8.752 -1.394 -3.470 1.00 96.69 95 ARG A O 1
ATOM 793 N N . GLU A 1 96 ? 9.741 -3.255 -4.245 1.00 97.31 96 GLU A N 1
ATOM 794 C CA . GLU A 1 96 ? 9.791 -3.991 -2.974 1.00 97.31 96 GLU A CA 1
ATOM 795 C C . GLU A 1 96 ? 10.592 -3.237 -1.911 1.00 97.31 96 GLU A C 1
ATOM 797 O O . GLU A 1 96 ? 10.221 -3.223 -0.742 1.00 97.31 96 GLU A O 1
ATOM 802 N N . ALA A 1 97 ? 11.680 -2.567 -2.301 1.00 97.69 97 ALA A N 1
ATOM 803 C CA . ALA A 1 97 ? 12.463 -1.759 -1.376 1.00 97.69 97 ALA A CA 1
ATOM 804 C C . ALA A 1 97 ? 11.694 -0.535 -0.876 1.00 97.69 97 ALA A C 1
ATOM 806 O O . ALA A 1 97 ? 11.776 -0.221 0.311 1.00 97.69 97 ALA A O 1
ATOM 807 N N . VAL A 1 98 ? 10.949 0.146 -1.758 1.00 98.12 98 VAL A N 1
ATOM 808 C CA . VAL A 1 98 ? 10.066 1.243 -1.339 1.00 98.12 98 VAL A CA 1
ATOM 809 C C . VAL A 1 98 ? 8.961 0.692 -0.434 1.00 98.12 98 VAL A C 1
ATOM 811 O O . VAL A 1 98 ? 8.767 1.227 0.650 1.00 98.12 98 VAL A O 1
ATOM 814 N N . GLU A 1 99 ? 8.294 -0.398 -0.825 1.00 98.00 99 GLU A N 1
ATOM 815 C CA . GLU A 1 99 ? 7.244 -1.062 -0.037 1.00 98.00 99 GLU A CA 1
ATOM 816 C C . GLU A 1 99 ? 7.734 -1.428 1.371 1.00 98.00 99 GLU A C 1
ATOM 818 O O . GLU A 1 99 ? 7.085 -1.090 2.360 1.00 98.00 99 GLU A O 1
ATOM 823 N N . TYR A 1 100 ? 8.918 -2.038 1.476 1.00 98.06 100 TYR A N 1
ATOM 824 C CA . TYR A 1 100 ? 9.543 -2.382 2.751 1.00 98.06 100 TYR A CA 1
ATOM 825 C C . TYR A 1 100 ? 9.839 -1.165 3.616 1.00 98.06 100 TYR A C 1
ATOM 827 O O . TYR A 1 100 ? 9.546 -1.176 4.811 1.00 98.06 100 TYR A O 1
ATOM 835 N 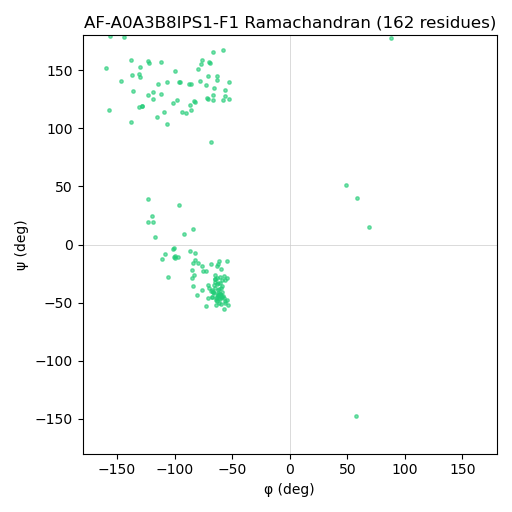N . LEU A 1 101 ? 10.419 -0.111 3.040 1.00 98.06 101 LEU A N 1
ATOM 836 C CA . LEU A 1 101 ? 10.730 1.097 3.800 1.00 98.06 101 LEU A CA 1
ATOM 837 C C . LEU A 1 101 ? 9.462 1.822 4.251 1.00 98.06 101 LEU A C 1
ATOM 839 O O . LEU A 1 101 ? 9.417 2.262 5.396 1.00 98.06 101 LEU A O 1
ATOM 843 N N . VAL A 1 102 ? 8.431 1.880 3.402 1.00 97.75 102 VAL A N 1
ATOM 844 C CA . VAL A 1 102 ? 7.109 2.408 3.764 1.00 97.75 102 VAL A CA 1
ATOM 845 C C . VAL A 1 102 ? 6.527 1.590 4.912 1.00 97.75 102 VAL A C 1
ATOM 847 O O . VAL A 1 102 ? 6.191 2.161 5.941 1.00 97.75 102 VAL A O 1
ATOM 850 N N . GLN A 1 103 ? 6.481 0.258 4.809 1.00 95.94 103 GLN A N 1
ATOM 851 C CA . GLN A 1 103 ? 5.969 -0.587 5.890 1.00 95.94 103 GLN A CA 1
ATOM 852 C C . GLN A 1 103 ? 6.752 -0.389 7.197 1.00 95.94 103 GLN A C 1
ATOM 854 O O . GLN A 1 103 ? 6.149 -0.250 8.260 1.00 95.94 103 GLN A O 1
ATOM 859 N N . LYS A 1 104 ? 8.086 -0.349 7.130 1.00 95.12 104 LYS A N 1
ATOM 860 C CA . LYS A 1 104 ? 8.941 -0.156 8.304 1.00 95.12 104 LYS A CA 1
ATOM 861 C C . LYS A 1 104 ? 8.676 1.189 8.987 1.00 95.12 104 LYS A C 1
ATOM 863 O O . LYS A 1 104 ? 8.461 1.225 10.193 1.00 95.12 104 LYS A O 1
ATOM 868 N N . GLN A 1 105 ? 8.675 2.278 8.225 1.00 94.44 105 GLN A N 1
ATOM 869 C CA . GLN A 1 105 ? 8.427 3.618 8.762 1.00 94.44 105 GLN A CA 1
ATOM 870 C C . GLN A 1 105 ? 6.999 3.762 9.286 1.00 94.44 105 GLN A C 1
ATOM 872 O O . GLN A 1 105 ? 6.768 4.420 10.295 1.00 94.44 105 GLN A O 1
ATOM 877 N N . LEU A 1 106 ? 6.034 3.112 8.635 1.00 91.88 106 LEU A N 1
ATOM 878 C CA . LEU A 1 106 ? 4.652 3.092 9.089 1.00 91.88 106 LEU A CA 1
ATOM 879 C C . LEU A 1 106 ? 4.522 2.420 10.462 1.00 91.88 106 LEU A C 1
ATOM 881 O O . LEU A 1 106 ? 3.835 2.963 11.320 1.00 91.88 106 LEU A O 1
ATOM 885 N N . LEU A 1 107 ? 5.232 1.310 10.714 1.00 90.75 107 LEU A N 1
ATOM 886 C CA . LEU A 1 107 ? 5.299 0.693 12.049 1.00 90.75 107 LEU A CA 1
ATOM 887 C C . LEU A 1 107 ? 5.877 1.653 13.097 1.00 90.75 107 LEU A C 1
ATOM 889 O O . LEU A 1 107 ? 5.328 1.773 14.192 1.00 90.75 107 LEU A O 1
ATOM 893 N N . GLU A 1 108 ? 6.968 2.344 12.758 1.00 88.88 108 GLU A N 1
ATOM 894 C CA . GLU A 1 108 ? 7.612 3.317 13.648 1.00 88.88 108 GLU A CA 1
ATOM 895 C C . GLU A 1 108 ? 6.659 4.473 13.987 1.00 88.88 108 GLU A C 1
ATOM 897 O O . GLU A 1 108 ? 6.523 4.842 15.151 1.00 88.88 108 GLU A O 1
ATOM 902 N N . MET A 1 109 ? 5.928 5.001 13.007 1.00 84.38 109 MET A N 1
ATOM 903 C CA . MET A 1 109 ? 4.999 6.112 13.218 1.00 84.38 109 MET A CA 1
ATOM 904 C C . MET A 1 109 ? 3.690 5.715 13.893 1.00 84.38 109 MET A C 1
ATOM 906 O O . MET A 1 109 ? 3.208 6.464 14.735 1.00 84.38 109 MET A O 1
ATOM 910 N N . ILE A 1 110 ? 3.094 4.563 13.561 1.00 82.25 110 ILE A N 1
ATOM 911 C CA . ILE A 1 110 ? 1.856 4.100 14.214 1.00 82.25 110 ILE A CA 1
ATOM 912 C C . ILE A 1 110 ? 2.073 3.951 15.720 1.00 82.25 110 ILE A C 1
ATOM 914 O O . ILE A 1 110 ? 1.152 4.197 16.493 1.00 82.25 110 ILE A O 1
ATOM 918 N N . SER A 1 111 ? 3.295 3.622 16.155 1.00 77.12 111 SER A N 1
ATOM 919 C CA . SER A 1 111 ? 3.641 3.598 17.581 1.00 77.12 111 SER A CA 1
ATOM 920 C C . SER A 1 111 ? 3.466 4.954 18.287 1.00 77.12 111 SER A C 1
ATOM 922 O O . SER A 1 111 ? 3.307 4.990 19.505 1.00 77.12 111 SER A O 1
ATOM 924 N N . GLN A 1 112 ? 3.461 6.050 17.523 1.00 79.88 112 GLN A N 1
ATOM 925 C CA . GLN A 1 112 ? 3.297 7.427 17.990 1.00 79.88 112 GLN A CA 1
ATOM 926 C C . GLN A 1 112 ? 1.865 7.956 17.804 1.00 79.88 112 GLN A C 1
ATOM 928 O O . GLN A 1 112 ? 1.535 9.018 18.331 1.00 79.88 112 GLN A O 1
ATOM 933 N N . LEU A 1 113 ? 1.008 7.249 17.058 1.00 77.94 113 LEU A N 1
ATOM 934 C CA . LEU A 1 113 ? -0.389 7.633 16.858 1.00 77.94 113 LEU A CA 1
ATOM 935 C C . LEU A 1 113 ? -1.245 7.225 18.064 1.00 77.94 113 LEU A C 1
ATOM 937 O O . LEU A 1 113 ? -0.993 6.220 18.727 1.00 77.94 113 LEU A O 1
ATOM 941 N N . SER A 1 114 ? -2.319 7.979 18.315 1.00 75.75 114 SER A N 1
ATOM 942 C CA . SER A 1 114 ? -3.302 7.649 19.359 1.00 75.75 114 SER A CA 1
ATOM 943 C C . SER A 1 114 ? -4.064 6.352 19.062 1.00 75.75 114 SER A C 1
ATOM 945 O O . SER A 1 114 ? -4.459 5.631 19.978 1.00 75.75 114 SER A O 1
ATOM 947 N N . VAL A 1 115 ? -4.247 6.035 17.777 1.00 79.12 115 VAL A N 1
ATOM 948 C CA . VAL A 1 115 ? -4.864 4.796 17.302 1.00 79.12 115 VAL A CA 1
ATOM 949 C C . VAL A 1 115 ? -3.771 3.836 16.849 1.00 79.12 115 VAL A C 1
ATOM 951 O O . VAL A 1 115 ? -3.002 4.140 15.938 1.00 79.12 115 VAL A O 1
ATOM 954 N N . LYS A 1 116 ? -3.732 2.651 17.463 1.00 84.12 116 LYS A N 1
ATOM 955 C CA . LYS A 1 116 ? -2.833 1.569 17.056 1.00 84.12 116 LYS A CA 1
ATOM 956 C C . LYS A 1 116 ? -3.454 0.793 15.904 1.00 84.12 116 LYS A C 1
ATOM 958 O O . LYS A 1 116 ? -4.559 0.280 16.055 1.00 84.12 116 LYS A O 1
ATOM 963 N N . TYR A 1 117 ? -2.725 0.700 14.797 1.00 89.19 117 TYR A N 1
ATOM 964 C CA . TYR A 1 117 ? -3.106 -0.097 13.636 1.00 89.19 117 TYR A CA 1
ATOM 965 C C . TYR A 1 117 ? -2.254 -1.368 13.533 1.00 89.19 117 TYR A C 1
ATOM 967 O O . TYR A 1 117 ? -1.036 -1.307 13.715 1.00 89.19 117 TYR A O 1
ATOM 975 N N . SER A 1 118 ? -2.873 -2.494 13.174 1.00 91.44 118 SER A N 1
ATOM 976 C CA . SER A 1 118 ? -2.169 -3.720 12.774 1.00 91.44 118 SER A CA 1
ATOM 977 C C . SER A 1 118 ? -1.765 -3.639 11.303 1.00 91.44 118 SER A C 1
ATOM 979 O O . SER A 1 118 ? -2.618 -3.483 10.429 1.00 91.44 118 SER A O 1
ATOM 981 N N . ILE A 1 119 ? -0.471 -3.773 10.995 1.00 93.62 119 ILE A N 1
ATOM 982 C CA . ILE A 1 119 ? -0.027 -3.923 9.603 1.00 93.62 119 ILE A CA 1
ATOM 983 C C . ILE A 1 119 ? 0.007 -5.406 9.242 1.00 93.62 119 ILE A C 1
ATOM 985 O O . ILE A 1 119 ? 0.845 -6.149 9.747 1.00 93.62 119 ILE A O 1
ATOM 989 N N . ILE A 1 120 ? -0.871 -5.819 8.329 1.00 93.88 120 ILE A N 1
ATOM 990 C CA . ILE A 1 120 ? -1.096 -7.238 8.007 1.00 93.88 120 ILE A CA 1
ATOM 991 C C . ILE A 1 120 ? -0.398 -7.700 6.714 1.00 93.88 120 ILE A C 1
ATOM 993 O O . ILE A 1 120 ? -0.418 -8.885 6.373 1.00 93.88 120 ILE A O 1
ATOM 997 N N . SER A 1 121 ? 0.254 -6.791 5.983 1.00 93.25 121 SER A N 1
ATOM 998 C CA . SER A 1 121 ? 1.117 -7.138 4.846 1.00 93.25 121 SER A CA 1
ATOM 999 C C . SER A 1 121 ? 2.477 -7.674 5.315 1.00 93.25 121 SER A C 1
ATOM 1001 O O . SER A 1 121 ? 2.948 -7.370 6.410 1.00 93.25 121 SER A O 1
ATOM 1003 N N . ARG A 1 122 ? 3.143 -8.483 4.482 1.00 89.56 122 ARG A N 1
ATOM 1004 C CA . ARG A 1 122 ? 4.504 -8.979 4.746 1.00 89.56 122 ARG A CA 1
ATOM 1005 C C . ARG A 1 122 ? 5.391 -8.707 3.543 1.00 89.56 122 ARG A C 1
ATOM 1007 O O . ARG A 1 122 ? 5.160 -9.280 2.483 1.00 89.56 122 ARG A O 1
ATOM 1014 N N . VAL A 1 123 ? 6.441 -7.923 3.747 1.00 90.00 123 VAL A N 1
ATOM 1015 C CA . VAL A 1 123 ? 7.462 -7.645 2.735 1.00 90.00 123 VAL A CA 1
ATOM 1016 C C . VAL A 1 123 ? 8.854 -7.849 3.329 1.00 90.00 123 VAL A C 1
ATOM 1018 O O . VAL A 1 123 ? 9.078 -7.647 4.526 1.00 90.00 123 VAL A O 1
A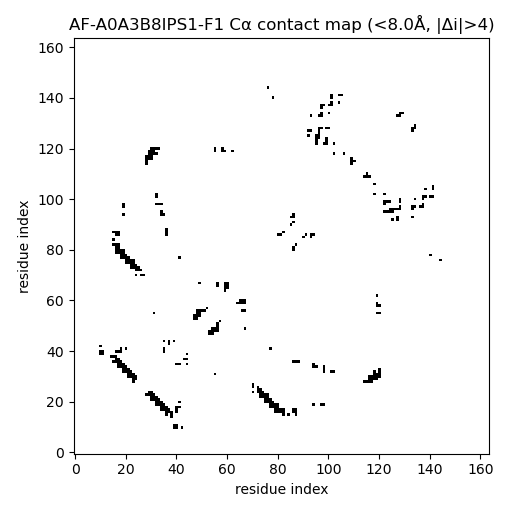TOM 1021 N N . ARG A 1 124 ? 9.797 -8.305 2.505 1.00 89.25 124 ARG A N 1
ATOM 1022 C CA . ARG A 1 124 ? 11.185 -8.542 2.918 1.00 89.25 124 ARG A CA 1
ATOM 1023 C C . ARG A 1 124 ? 12.063 -7.372 2.498 1.00 89.25 124 ARG A C 1
ATOM 1025 O O . ARG A 1 124 ? 11.812 -6.732 1.482 1.00 89.25 124 ARG A O 1
ATOM 1032 N N . SER A 1 125 ? 13.105 -7.110 3.279 1.00 93.81 125 SER A N 1
ATOM 1033 C CA . SER A 1 125 ? 14.141 -6.166 2.878 1.00 93.81 125 SER A CA 1
ATOM 1034 C C . SER A 1 125 ? 14.970 -6.732 1.727 1.00 93.81 125 SER A C 1
ATOM 1036 O O . SER A 1 125 ? 15.072 -7.944 1.534 1.00 93.81 125 SER A O 1
ATOM 1038 N N . ASN A 1 126 ? 15.603 -5.835 0.980 1.00 94.50 126 ASN A N 1
ATOM 1039 C CA . ASN A 1 126 ? 16.595 -6.172 -0.030 1.00 94.50 126 ASN A CA 1
ATOM 1040 C C . ASN A 1 126 ? 17.706 -5.105 -0.052 1.00 94.50 126 ASN A C 1
ATOM 1042 O O . ASN A 1 126 ? 17.653 -4.113 0.683 1.00 94.50 126 ASN A O 1
ATOM 1046 N N . GLU A 1 127 ? 18.719 -5.280 -0.898 1.00 94.44 127 GLU A N 1
ATOM 1047 C CA . GLU A 1 127 ? 19.876 -4.376 -0.961 1.00 94.44 127 GLU A CA 1
ATOM 1048 C C . GLU A 1 127 ? 19.521 -2.941 -1.381 1.00 94.44 127 GLU A C 1
ATOM 1050 O O . GLU A 1 127 ? 20.170 -1.982 -0.950 1.00 94.44 127 GLU A O 1
ATOM 1055 N N . ARG A 1 128 ? 18.453 -2.759 -2.172 1.00 95.44 128 ARG A N 1
ATOM 1056 C CA . ARG A 1 128 ? 18.023 -1.440 -2.665 1.00 95.44 128 ARG A CA 1
ATOM 1057 C C . ARG A 1 128 ? 17.496 -0.541 -1.545 1.00 95.44 128 ARG A C 1
ATOM 1059 O O . ARG A 1 128 ? 17.494 0.676 -1.708 1.00 95.44 128 ARG A O 1
ATOM 1066 N N . THR A 1 129 ? 17.163 -1.095 -0.377 1.00 95.00 129 THR A N 1
ATOM 1067 C CA . THR A 1 129 ? 16.750 -0.334 0.822 1.00 95.00 129 THR A CA 1
ATOM 1068 C C . THR A 1 129 ? 17.833 0.613 1.367 1.00 95.00 129 THR A C 1
ATOM 1070 O O . THR A 1 129 ? 17.537 1.530 2.142 1.00 95.00 129 THR A O 1
ATOM 1073 N N . ARG A 1 130 ? 19.098 0.420 0.963 1.00 93.56 130 ARG A N 1
ATOM 1074 C CA . ARG A 1 130 ? 20.224 1.306 1.304 1.00 93.56 130 ARG A CA 1
ATOM 1075 C C . ARG A 1 130 ? 20.318 2.537 0.398 1.00 93.56 130 ARG A C 1
ATOM 1077 O O . ARG A 1 130 ? 21.036 3.475 0.729 1.00 93.56 130 ARG A O 1
ATOM 1084 N N . ASN A 1 131 ? 19.604 2.556 -0.728 1.00 95.88 131 ASN A N 1
ATOM 1085 C CA . ASN A 1 131 ? 19.634 3.665 -1.672 1.00 95.88 131 ASN A CA 1
ATOM 1086 C C . ASN A 1 131 ? 18.913 4.898 -1.090 1.00 95.88 131 ASN A C 1
ATOM 1088 O O . ASN A 1 131 ? 17.743 4.825 -0.712 1.00 95.88 131 ASN A O 1
ATOM 1092 N N . SER A 1 132 ? 19.601 6.042 -1.043 1.00 96.31 132 SER A N 1
ATOM 1093 C CA . SER A 1 132 ? 19.069 7.291 -0.478 1.00 96.31 132 SER A CA 1
ATOM 1094 C C . SER A 1 132 ? 17.833 7.805 -1.216 1.00 96.31 132 SER A C 1
ATOM 1096 O O . SER A 1 132 ? 16.882 8.241 -0.575 1.00 96.31 132 SER A O 1
ATOM 1098 N N . ARG A 1 133 ? 17.786 7.683 -2.548 1.00 95.88 133 ARG A N 1
ATOM 1099 C CA . ARG A 1 133 ? 16.621 8.073 -3.355 1.00 95.88 133 ARG A CA 1
ATOM 1100 C C . ARG A 1 133 ? 15.388 7.245 -2.997 1.00 95.88 133 ARG A C 1
ATOM 1102 O O . ARG A 1 133 ? 14.292 7.786 -2.924 1.00 95.88 133 ARG A O 1
ATOM 1109 N N . ILE A 1 134 ? 15.574 5.950 -2.748 1.00 97.06 134 ILE A N 1
ATOM 1110 C CA . ILE A 1 134 ? 14.496 5.027 -2.363 1.00 97.06 134 ILE A CA 1
ATOM 1111 C C . ILE A 1 134 ? 13.993 5.316 -0.946 1.00 97.06 134 ILE A C 1
ATOM 1113 O O . ILE A 1 134 ? 12.788 5.304 -0.709 1.00 97.06 134 ILE A O 1
ATOM 1117 N N . ARG A 1 135 ? 14.896 5.671 -0.027 1.00 97.50 135 ARG A N 1
ATOM 1118 C CA . ARG A 1 135 ? 14.539 6.138 1.321 1.00 97.50 135 ARG A CA 1
ATOM 1119 C C . ARG A 1 135 ? 13.756 7.446 1.308 1.00 97.50 135 ARG A C 1
ATOM 1121 O O . ARG A 1 135 ? 12.729 7.526 1.971 1.00 97.50 135 ARG A O 1
ATOM 1128 N N . ASN A 1 136 ? 14.202 8.434 0.535 1.00 97.25 136 ASN A N 1
ATOM 1129 C CA . ASN A 1 136 ? 13.512 9.720 0.423 1.00 97.25 136 ASN A CA 1
ATOM 1130 C C . ASN A 1 136 ? 12.103 9.544 -0.153 1.00 97.25 136 ASN A C 1
ATOM 1132 O O . ASN A 1 136 ? 11.146 10.070 0.401 1.00 97.25 136 ASN A O 1
ATOM 1136 N N . LEU A 1 137 ? 11.970 8.722 -1.195 1.00 97.50 137 LEU A N 1
ATOM 1137 C CA . LEU A 1 137 ? 10.678 8.387 -1.788 1.00 97.50 137 LEU A CA 1
ATOM 1138 C C . LEU A 1 137 ? 9.733 7.702 -0.784 1.00 97.50 137 LEU A C 1
ATOM 1140 O O . LEU A 1 137 ? 8.557 8.045 -0.717 1.00 97.50 137 LEU A O 1
ATOM 1144 N N . ALA A 1 138 ? 10.238 6.764 0.024 1.00 97.62 138 ALA A N 1
ATOM 1145 C CA . ALA A 1 138 ? 9.444 6.146 1.086 1.00 97.62 138 ALA A CA 1
ATOM 1146 C C . ALA A 1 138 ? 8.996 7.173 2.144 1.00 97.62 138 ALA A C 1
ATOM 1148 O O . ALA A 1 138 ? 7.822 7.181 2.509 1.00 97.62 138 ALA A O 1
ATOM 1149 N N . ASN A 1 139 ? 9.889 8.079 2.565 1.00 96.62 139 ASN A N 1
ATOM 1150 C CA . ASN A 1 139 ? 9.560 9.155 3.508 1.00 96.62 139 ASN A CA 1
ATOM 1151 C C . ASN A 1 139 ? 8.455 10.074 2.960 1.00 96.62 139 ASN A C 1
ATOM 1153 O O . ASN A 1 139 ? 7.530 10.429 3.686 1.00 96.62 139 ASN A O 1
ATOM 1157 N N . GLU A 1 140 ? 8.529 10.454 1.681 1.00 97.31 140 GLU A N 1
ATOM 1158 C CA . GLU A 1 140 ? 7.513 11.289 1.029 1.00 97.31 140 GLU A CA 1
ATOM 1159 C C . GLU A 1 140 ? 6.137 10.612 1.032 1.00 97.31 140 GLU A C 1
ATOM 1161 O O . GLU A 1 140 ? 5.146 11.235 1.419 1.00 97.31 140 GLU A O 1
ATOM 1166 N N . ILE A 1 141 ? 6.080 9.327 0.662 1.00 97.31 141 ILE A N 1
ATOM 1167 C CA . ILE A 1 141 ? 4.848 8.522 0.687 1.00 97.31 141 ILE A CA 1
ATOM 1168 C C . ILE A 1 141 ? 4.247 8.510 2.090 1.00 97.31 141 ILE A C 1
ATOM 1170 O O . ILE A 1 141 ? 3.051 8.725 2.263 1.00 97.31 141 ILE A O 1
ATOM 1174 N N . ILE A 1 142 ? 5.089 8.292 3.093 1.00 95.25 142 ILE A N 1
ATOM 1175 C CA . ILE A 1 142 ? 4.702 8.237 4.496 1.00 95.25 142 ILE A CA 1
ATOM 1176 C C . ILE A 1 142 ? 4.137 9.570 4.993 1.00 95.25 142 ILE A C 1
ATOM 1178 O O . ILE A 1 142 ? 3.049 9.589 5.571 1.00 95.25 142 ILE A O 1
ATOM 1182 N N . ILE A 1 143 ? 4.818 10.686 4.727 1.00 93.62 143 ILE A N 1
ATOM 1183 C CA . ILE A 1 143 ? 4.342 12.022 5.108 1.00 93.62 143 ILE A CA 1
ATOM 1184 C C . ILE A 1 143 ? 2.971 12.294 4.478 1.00 93.62 143 ILE A C 1
ATOM 1186 O O . ILE A 1 143 ? 2.055 12.770 5.153 1.00 93.62 143 ILE A O 1
ATOM 1190 N N . GLN A 1 144 ? 2.810 11.964 3.193 1.00 94.62 144 GLN A N 1
ATOM 1191 C CA . GLN A 1 144 ? 1.533 12.133 2.504 1.00 94.62 144 GLN A CA 1
ATOM 1192 C C . GLN A 1 144 ? 0.453 11.212 3.072 1.00 94.62 144 GLN A C 1
ATOM 1194 O O . GLN A 1 144 ? -0.671 11.667 3.268 1.00 94.62 144 GLN A O 1
ATOM 1199 N N . LEU A 1 145 ? 0.766 9.952 3.376 1.00 92.81 145 LEU A N 1
ATOM 1200 C CA . LEU A 1 145 ? -0.185 9.029 3.989 1.00 92.81 145 LEU A CA 1
ATOM 1201 C C . LEU A 1 145 ? -0.710 9.594 5.307 1.00 92.81 145 LEU A C 1
ATOM 1203 O O . LEU A 1 145 ? -1.915 9.768 5.435 1.00 92.81 145 LEU A O 1
ATOM 1207 N N . ILE A 1 146 ? 0.174 9.947 6.245 1.00 89.19 146 ILE A N 1
ATOM 1208 C CA . ILE A 1 146 ? -0.226 10.457 7.566 1.00 89.19 146 ILE A CA 1
ATOM 1209 C C . ILE A 1 146 ? -1.069 11.726 7.451 1.00 89.19 146 ILE A C 1
ATOM 1211 O O . ILE A 1 146 ? -2.086 11.846 8.131 1.00 89.19 146 ILE A O 1
ATOM 1215 N N . LYS A 1 147 ? -0.705 12.643 6.546 1.00 89.19 147 LYS A N 1
ATOM 1216 C CA . LYS A 1 147 ? -1.483 13.863 6.295 1.00 89.19 147 LYS A CA 1
ATOM 1217 C C . LYS A 1 147 ? -2.911 13.572 5.815 1.00 89.19 147 LYS A C 1
ATOM 1219 O O . LYS A 1 147 ? -3.815 14.350 6.103 1.00 89.19 147 LYS A O 1
ATOM 1224 N N . ASN A 1 148 ? -3.105 12.487 5.065 1.00 88.94 148 ASN A N 1
ATOM 1225 C CA . ASN A 1 148 ? -4.390 12.116 4.467 1.00 88.94 148 ASN A CA 1
ATOM 1226 C C . ASN A 1 148 ? -5.135 11.019 5.244 1.00 88.94 148 ASN A C 1
ATOM 1228 O O . ASN A 1 148 ? -6.256 10.657 4.864 1.00 88.94 148 ASN A O 1
ATOM 1232 N N . LEU A 1 149 ? -4.542 10.474 6.311 1.00 87.06 149 LEU A N 1
ATOM 1233 C CA . LEU A 1 149 ? -5.265 9.595 7.213 1.00 87.06 149 LEU A CA 1
ATOM 1234 C C . LEU A 1 149 ? -6.363 10.410 7.910 1.00 87.06 149 LEU A C 1
ATOM 1236 O O . LEU A 1 149 ? -6.112 11.532 8.363 1.00 87.06 149 LEU A O 1
ATOM 1240 N N . PRO A 1 150 ? -7.584 9.864 7.997 1.00 77.75 150 PRO A N 1
ATOM 1241 C CA . PRO A 1 150 ? -8.648 10.479 8.771 1.00 77.75 150 PRO A CA 1
ATOM 1242 C C . PRO A 1 150 ? -8.183 10.636 10.213 1.00 77.75 150 PRO A C 1
ATOM 1244 O O . PRO A 1 150 ? -7.766 9.675 10.862 1.00 77.75 150 PRO A O 1
ATOM 1247 N N . GLN A 1 151 ? -8.243 11.870 10.695 1.00 67.38 151 GLN A N 1
ATOM 1248 C CA . GLN A 1 151 ? -7.994 12.151 12.095 1.00 67.38 151 GLN A CA 1
ATOM 1249 C C . GLN A 1 151 ? -9.175 11.610 12.909 1.00 67.38 151 GLN A C 1
ATOM 1251 O O . GLN A 1 151 ? -10.308 11.646 12.416 1.00 67.38 151 GLN A O 1
ATOM 1256 N N . PRO A 1 152 ? -8.948 11.101 14.130 1.00 57.59 152 PRO A N 1
ATOM 1257 C CA . PRO A 1 152 ? -10.047 10.811 15.038 1.00 57.59 152 PRO A CA 1
ATOM 1258 C C . PRO A 1 152 ? -10.896 12.080 15.165 1.00 57.59 152 PRO A C 1
ATOM 1260 O O . PRO A 1 152 ? -10.356 13.149 15.452 1.00 57.59 152 PRO A O 1
ATOM 1263 N N . ASN A 1 153 ? -12.200 11.988 14.902 1.00 53.19 153 ASN A N 1
ATOM 1264 C CA . ASN A 1 153 ? -13.091 13.131 15.058 1.00 53.19 153 ASN A CA 1
ATOM 1265 C C . ASN A 1 153 ? -12.971 13.648 16.503 1.00 53.19 153 ASN A C 1
ATOM 1267 O O . ASN A 1 153 ? -13.088 12.868 17.449 1.00 53.19 153 ASN A O 1
ATOM 1271 N N . GLU A 1 154 ? -12.815 14.962 16.699 1.00 46.88 154 GLU A N 1
ATOM 1272 C CA . GLU A 1 154 ? -12.853 15.606 18.030 1.00 46.88 154 GLU A CA 1
ATOM 1273 C C . GLU A 1 154 ? -14.142 15.277 18.819 1.00 46.88 154 GLU A C 1
ATOM 1275 O O . GLU A 1 154 ? -14.228 15.476 20.031 1.00 46.88 154 GLU A O 1
ATOM 1280 N N . THR A 1 155 ? -15.156 14.734 18.143 1.00 41.66 155 THR A N 1
ATOM 1281 C CA . THR A 1 155 ? -16.415 14.264 18.721 1.00 41.66 155 THR A CA 1
ATOM 1282 C C . THR A 1 155 ? -16.239 13.075 19.677 1.00 41.66 155 THR A C 1
ATOM 1284 O O . THR A 1 155 ? -16.971 13.007 20.665 1.00 41.66 155 THR A O 1
ATOM 1287 N N . ASP A 1 156 ? -15.233 12.213 19.484 1.00 45.69 156 ASP A N 1
ATOM 1288 C CA . ASP A 1 156 ? -14.995 11.058 20.370 1.00 45.69 156 ASP A CA 1
ATOM 1289 C C . ASP A 1 156 ? -14.355 11.452 21.714 1.00 45.69 156 ASP A C 1
ATOM 1291 O O . ASP A 1 156 ? -14.486 10.735 22.706 1.00 45.69 156 ASP A O 1
ATOM 1295 N N . GLN A 1 157 ? -13.740 12.638 21.814 1.00 40.62 157 GLN A N 1
ATOM 1296 C CA . GLN A 1 157 ? -13.175 13.131 23.079 1.00 40.62 157 GLN A CA 1
ATOM 1297 C C . GLN A 1 157 ? -14.249 13.624 24.066 1.00 40.62 157 GLN A C 1
ATOM 1299 O O . GLN A 1 157 ? -14.030 13.616 25.277 1.00 40.62 157 GLN A O 1
ATOM 1304 N N . ARG A 1 158 ? -15.445 14.005 23.587 1.00 37.84 158 ARG A N 1
ATOM 1305 C CA . ARG A 1 158 ? -16.537 14.496 24.455 1.00 37.84 158 ARG A CA 1
ATOM 1306 C C . ARG A 1 158 ? -17.322 13.386 25.157 1.00 37.84 158 ARG A C 1
ATOM 1308 O O . ARG A 1 158 ? -18.025 13.676 26.123 1.00 37.84 158 ARG A O 1
ATOM 1315 N N . LEU A 1 159 ? -17.201 12.138 24.703 1.00 39.06 159 LEU A N 1
ATOM 1316 C CA . LEU A 1 159 ? -17.827 10.976 25.345 1.00 39.06 159 LEU A CA 1
ATOM 1317 C C . LEU A 1 159 ? -16.979 10.404 26.491 1.00 39.06 159 LEU A C 1
ATOM 1319 O O . LEU A 1 159 ? -17.531 9.800 27.404 1.00 39.06 159 LEU A O 1
ATOM 1323 N N . ILE A 1 160 ? -15.670 10.669 26.502 1.00 43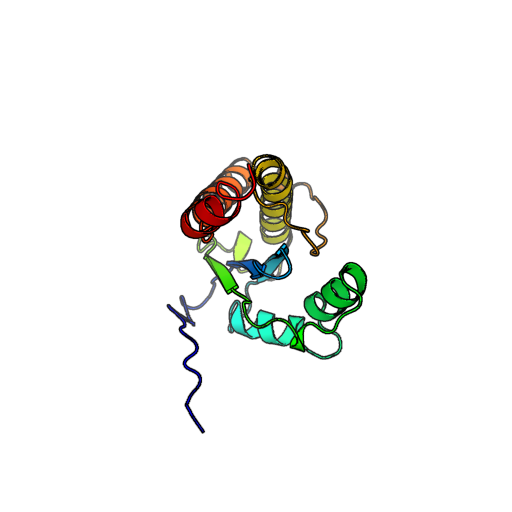.09 160 ILE A N 1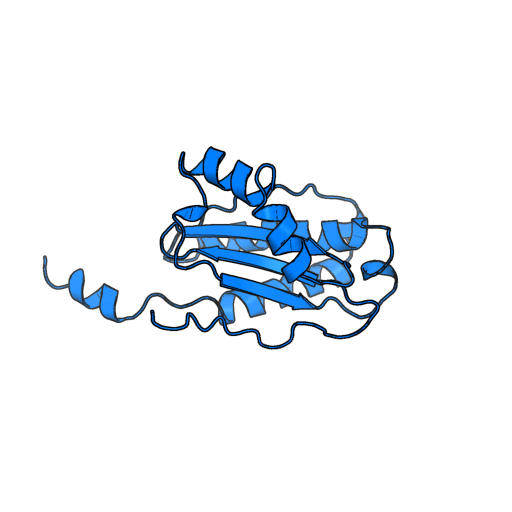
ATOM 1324 C CA . ILE A 1 160 ? -14.760 10.228 27.571 1.00 43.09 160 ILE A CA 1
ATOM 1325 C C . ILE A 1 160 ? -14.762 11.224 28.750 1.00 43.09 160 ILE A C 1
ATOM 1327 O O . ILE A 1 160 ? -14.625 10.819 29.897 1.00 43.09 160 ILE A O 1
ATOM 1331 N N . GLY A 1 161 ? -15.021 12.514 28.502 1.00 39.44 161 GLY A N 1
ATOM 1332 C CA . GLY A 1 161 ? -15.089 13.560 29.539 1.00 39.44 161 GLY A CA 1
ATOM 1333 C C . GLY A 1 161 ? -16.431 13.705 30.275 1.00 39.44 161 GLY A C 1
ATOM 1334 O O . GLY A 1 161 ? -16.655 14.729 30.914 1.00 39.44 161 GLY A O 1
ATOM 1335 N N . ARG A 1 162 ? -17.359 12.745 30.146 1.00 38.19 162 ARG A N 1
ATOM 1336 C CA . ARG A 1 162 ? -18.656 12.744 30.862 1.00 38.19 162 ARG A CA 1
ATOM 1337 C C . ARG A 1 162 ? -18.838 11.569 31.829 1.00 38.19 162 ARG A C 1
ATOM 1339 O O . ARG A 1 162 ? -19.918 11.424 32.392 1.00 38.19 162 ARG A O 1
ATOM 1346 N N . ILE A 1 163 ? -17.801 10.756 32.034 1.00 44.91 163 ILE A N 1
ATOM 1347 C CA . ILE A 1 163 ? -17.781 9.668 33.031 1.00 44.91 163 ILE A CA 1
ATOM 1348 C C . ILE A 1 163 ? -16.600 9.864 33.999 1.00 44.91 163 ILE A C 1
ATOM 1350 O O . ILE A 1 163 ? -15.911 8.921 34.378 1.00 44.91 163 ILE A O 1
ATOM 1354 N N . SER A 1 164 ? -16.349 11.116 34.374 1.00 37.16 164 SER A N 1
ATOM 1355 C CA . SER A 1 164 ? -15.381 11.507 35.402 1.00 37.16 164 SER A CA 1
ATOM 1356 C C . SER A 1 164 ? -16.007 12.544 36.311 1.00 37.16 164 SER A C 1
ATOM 1358 O O . SER A 1 164 ? -16.532 13.526 35.736 1.00 37.16 164 SER A O 1
#

Mean predicted aligned error: 6.91 Å

pLDDT: mean 85.56, std 15.22, range [37.16, 98.12]

Solvent-accessible surface area (backbone atoms only — not comparable to full-atom values): 9763 Å² total; per-residue (Å²): 136,81,86,83,86,81,93,73,93,72,83,71,89,62,81,68,42,18,32,43,34,38,39,37,29,76,91,79,26,34,34,36,62,42,73,45,49,46,95,53,36,70,61,52,50,48,52,55,24,65,36,100,86,5,65,53,33,55,34,41,29,73,76,70,76,42,68,57,89,75,63,87,64,73,40,80,49,77,44,76,48,73,83,39,69,67,43,38,42,90,62,49,61,57,48,42,17,28,43,28,47,34,53,52,51,47,58,62,48,35,73,74,44,95,65,72,59,48,72,62,49,87,74,63,85,53,80,54,55,74,37,64,71,45,48,51,52,20,50,52,53,47,56,52,47,63,72,69,47,84,68,82,60,76,71,66,60,62,67,62,70,71,79,115

Sequence (164 aa):
MKPIETPFSTIFIGFEQAYIYVWVSLEYKFMYVGMTNSRVGTLGRANQHLDMRGTLRERFLMEFGLDIDTVSDLRLYSFPLPKSYLFFSVESTYREAVEYLVQKQLLEMISQLSVKYSIISRVRSNERTRNSRIRNLANEIIIQLIKNLPQPNETDQRLIGRIS